Protein AF-A0A7S0Q5Z5-F1 (afdb_monomer_lite)

Secondary structure (DSSP, 8-state):
--HHHHHHHHHHHS---GGGGGTS-SSBSSSSSBPPHHHHHHHHHHHHHHHS-HHHHTT--HHHHHHHHHHHHHHTT--HHHHHHHHT-S-HHHHHHHHT--

Structure (mmCIF, N/CA/C/O backbone):
data_AF-A0A7S0Q5Z5-F1
#
_entry.id   AF-A0A7S0Q5Z5-F1
#
loop_
_atom_site.group_PDB
_atom_site.id
_atom_site.type_symbol
_atom_site.label_atom_id
_atom_site.label_alt_id
_atom_site.label_comp_id
_atom_site.label_asym_id
_atom_site.label_entity_id
_atom_site.label_seq_id
_atom_site.pdbx_PDB_ins_code
_atom_site.Cartn_x
_atom_site.Cartn_y
_atom_site.Cartn_z
_atom_site.occupancy
_atom_site.B_iso_or_equiv
_atom_site.auth_seq_id
_atom_site.auth_comp_id
_atom_site.auth_asym_id
_atom_site.auth_atom_id
_atom_site.pdbx_PDB_model_num
ATOM 1 N N . MET A 1 1 ? -13.711 -11.395 -9.728 1.00 59.72 1 MET A N 1
ATOM 2 C CA . MET A 1 1 ? -12.350 -11.482 -10.303 1.00 59.72 1 MET A CA 1
ATOM 3 C C . MET A 1 1 ? -11.377 -11.744 -9.158 1.00 59.72 1 MET A C 1
ATOM 5 O O . MET A 1 1 ? -11.499 -11.070 -8.143 1.00 59.72 1 MET A O 1
ATOM 9 N N . SER A 1 2 ? -10.501 -12.750 -9.250 1.00 81.50 2 SER A N 1
ATOM 10 C CA . SER A 1 2 ? -9.510 -13.045 -8.198 1.00 81.50 2 SER A CA 1
ATOM 11 C C . SER A 1 2 ? -8.260 -12.169 -8.356 1.00 81.50 2 SER A C 1
ATOM 13 O O . SER A 1 2 ? -7.970 -11.703 -9.457 1.00 81.50 2 SER A O 1
ATOM 15 N N . PHE A 1 3 ? -7.497 -11.970 -7.274 1.00 72.25 3 PHE A N 1
ATOM 16 C CA . PHE A 1 3 ? -6.229 -11.225 -7.324 1.00 72.25 3 PHE A CA 1
ATOM 17 C C . PHE A 1 3 ? -5.244 -11.831 -8.332 1.00 72.25 3 PHE A C 1
ATOM 19 O O . PHE A 1 3 ? -4.636 -11.103 -9.106 1.00 72.25 3 PHE A O 1
ATOM 26 N N . ALA A 1 4 ? -5.143 -13.164 -8.379 1.00 74.12 4 ALA A N 1
ATOM 27 C CA . ALA A 1 4 ? -4.274 -13.858 -9.325 1.00 74.12 4 ALA A CA 1
ATOM 28 C C . ALA A 1 4 ? -4.638 -13.545 -10.788 1.00 74.12 4 ALA A C 1
ATOM 30 O O . ALA A 1 4 ? -3.751 -13.271 -11.589 1.00 74.12 4 ALA A O 1
ATOM 31 N N . ALA A 1 5 ? -5.933 -13.514 -11.125 1.00 81.56 5 ALA A N 1
ATOM 32 C CA . ALA A 1 5 ? -6.380 -13.162 -12.472 1.00 81.56 5 ALA A CA 1
ATOM 33 C C . AL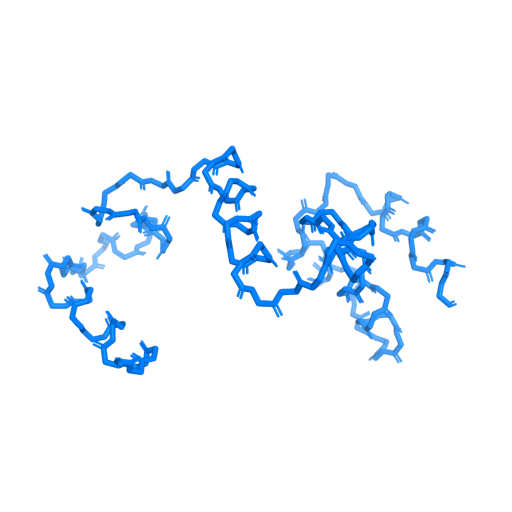A A 1 5 ? -6.054 -11.700 -12.824 1.00 81.56 5 ALA A C 1
ATOM 35 O O . ALA A 1 5 ? -5.577 -11.427 -13.922 1.00 81.56 5 ALA A O 1
ATOM 36 N N . ALA A 1 6 ? -6.253 -10.774 -11.880 1.00 77.69 6 ALA A N 1
ATOM 37 C CA . ALA A 1 6 ? -5.913 -9.364 -12.069 1.00 77.69 6 ALA A CA 1
ATOM 38 C C . ALA A 1 6 ? -4.397 -9.143 -12.223 1.00 77.69 6 ALA A C 1
ATOM 40 O O . ALA A 1 6 ? -3.970 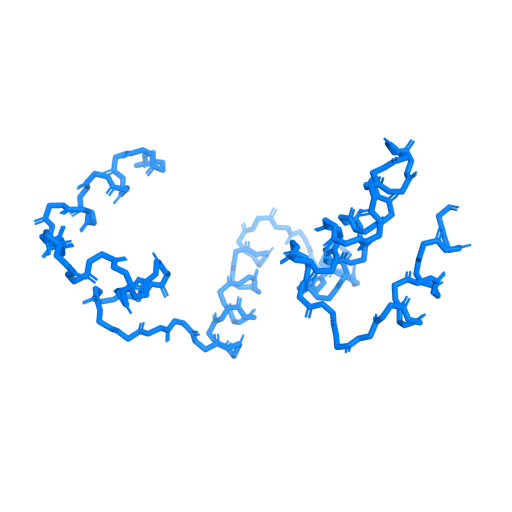-8.332 -13.040 1.00 77.69 6 ALA A O 1
ATOM 41 N N . LEU A 1 7 ? -3.579 -9.891 -11.474 1.00 78.12 7 LEU A N 1
ATOM 42 C CA . LEU A 1 7 ? -2.122 -9.831 -11.576 1.00 78.12 7 LEU A CA 1
ATOM 43 C C . LEU A 1 7 ? -1.631 -10.341 -12.935 1.00 78.12 7 LEU A C 1
ATOM 45 O O . LEU A 1 7 ? -0.765 -9.717 -13.539 1.00 78.12 7 LEU A O 1
ATOM 49 N N . VAL A 1 8 ? -2.191 -11.445 -13.436 1.00 84.62 8 VAL A N 1
ATOM 50 C CA . VAL A 1 8 ? -1.852 -11.960 -14.772 1.00 84.62 8 VAL A CA 1
ATOM 51 C C . VAL A 1 8 ? -2.229 -10.951 -15.858 1.00 84.62 8 VAL A C 1
ATOM 53 O O . VAL A 1 8 ? -1.392 -10.657 -16.707 1.00 84.62 8 VAL A O 1
ATOM 56 N N . ASP A 1 9 ? -3.433 -10.369 -15.808 1.00 87.38 9 ASP A N 1
AT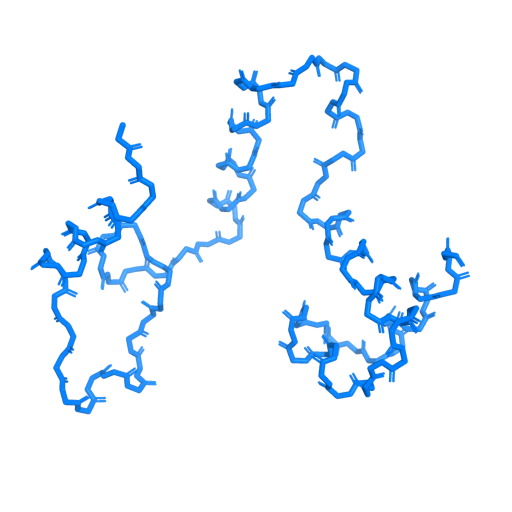OM 57 C CA . ASP A 1 9 ? -3.861 -9.339 -16.772 1.00 87.38 9 ASP A CA 1
ATOM 58 C C . ASP A 1 9 ? -2.918 -8.123 -16.755 1.00 87.38 9 ASP A C 1
ATOM 60 O O . ASP A 1 9 ? -2.484 -7.647 -17.803 1.00 87.38 9 ASP A 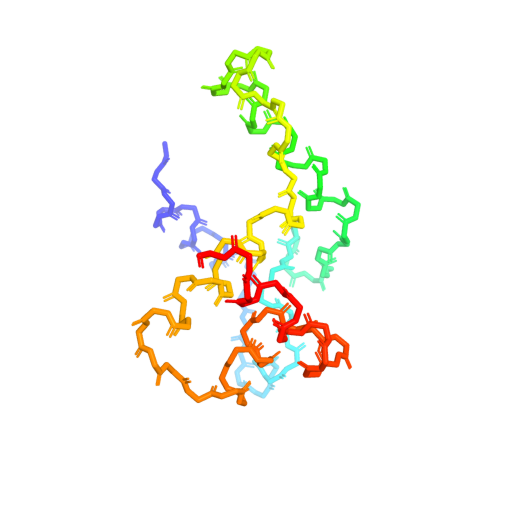O 1
ATOM 64 N N . TYR A 1 10 ? -2.508 -7.672 -15.566 1.00 81.19 10 TYR A N 1
ATOM 65 C CA . TYR A 1 10 ? -1.525 -6.598 -15.418 1.00 81.19 10 TYR A CA 1
ATOM 66 C C . TYR A 1 10 ? -0.170 -6.953 -16.052 1.00 81.19 10 TYR A C 1
ATOM 68 O O . TYR A 1 10 ? 0.373 -6.161 -16.821 1.00 81.19 10 TYR A O 1
ATOM 76 N N . LEU A 1 11 ? 0.370 -8.145 -15.776 1.00 83.19 11 LEU A N 1
ATOM 77 C CA . LEU A 1 11 ? 1.671 -8.572 -16.308 1.00 83.19 11 LEU A CA 1
ATOM 78 C C . LEU A 1 11 ? 1.667 -8.724 -17.836 1.00 83.19 11 LEU A C 1
ATOM 80 O O . LEU A 1 11 ? 2.693 -8.485 -18.470 1.00 83.19 11 LEU A O 1
ATOM 84 N N . VAL A 1 12 ? 0.528 -9.105 -18.423 1.00 87.94 12 VAL A N 1
ATOM 85 C CA . VAL A 1 12 ? 0.355 -9.191 -19.882 1.00 87.94 12 VAL A CA 1
ATOM 86 C C . VAL A 1 12 ? 0.264 -7.800 -20.513 1.00 87.94 12 VAL A C 1
ATOM 88 O O . VAL A 1 12 ? 0.858 -7.575 -21.565 1.00 87.94 12 VAL A O 1
ATOM 91 N N . ARG A 1 13 ? -0.451 -6.858 -19.885 1.00 86.12 13 ARG A N 1
ATOM 92 C CA . ARG A 1 13 ? -0.603 -5.482 -20.392 1.00 86.12 13 ARG A CA 1
ATOM 93 C C . ARG A 1 13 ? 0.667 -4.649 -20.265 1.00 86.12 13 ARG A C 1
ATOM 95 O O . ARG A 1 13 ? 0.908 -3.785 -21.103 1.00 86.12 13 ARG A O 1
ATOM 102 N N . PHE A 1 14 ? 1.468 -4.908 -19.234 1.00 83.44 14 PHE A N 1
ATOM 103 C CA . PHE A 1 14 ? 2.667 -4.136 -18.912 1.00 83.44 14 PHE A CA 1
ATOM 104 C C . PHE A 1 14 ? 3.889 -5.055 -18.785 1.00 83.44 14 PHE A C 1
ATOM 106 O O . PHE A 1 14 ? 4.429 -5.236 -17.687 1.00 83.44 14 PHE A O 1
ATOM 113 N N . PRO A 1 15 ? 4.332 -5.679 -19.891 1.00 85.94 15 PRO A N 1
ATOM 114 C CA . PRO A 1 15 ? 5.445 -6.608 -19.844 1.00 85.94 15 PRO A CA 1
ATOM 115 C C . PRO A 1 15 ? 6.760 -5.870 -19.557 1.00 85.94 15 PRO A C 1
ATOM 117 O O . PRO A 1 15 ? 7.108 -4.890 -20.214 1.00 85.94 15 PRO A O 1
ATOM 120 N N . VAL A 1 16 ? 7.530 -6.376 -18.588 1.00 85.81 16 VAL A N 1
ATOM 121 C CA . VAL A 1 16 ? 8.860 -5.848 -18.244 1.00 85.81 16 VAL A CA 1
ATOM 122 C C . VAL A 1 16 ? 9.935 -6.877 -18.603 1.00 85.81 16 VAL A C 1
ATOM 124 O O . VAL A 1 16 ? 9.997 -7.981 -18.042 1.00 85.81 16 VAL A O 1
ATOM 127 N N . HIS A 1 17 ? 10.812 -6.521 -19.542 1.00 86.44 17 HIS A N 1
ATOM 128 C CA . HIS A 1 17 ? 11.829 -7.417 -20.100 1.00 86.44 17 HIS A CA 1
ATOM 129 C C . HIS A 1 17 ? 13.247 -7.083 -19.629 1.00 86.44 17 HIS A C 1
ATOM 131 O O . HIS A 1 17 ? 13.597 -5.919 -19.444 1.00 86.44 17 HIS A O 1
ATOM 137 N N . GLY A 1 18 ? 14.077 -8.124 -19.494 1.00 87.31 18 GLY A N 1
ATOM 138 C CA . GLY A 1 18 ? 15.522 -8.007 -19.290 1.00 87.31 18 GLY A CA 1
ATOM 139 C C . GLY A 1 18 ? 15.914 -7.016 -18.193 1.00 87.31 18 GLY A C 1
ATOM 140 O O . GLY A 1 18 ? 15.355 -7.029 -17.096 1.00 87.31 18 GLY A O 1
ATOM 141 N N . ALA A 1 19 ? 16.858 -6.134 -18.521 1.00 89.62 19 ALA A N 1
ATOM 142 C CA . ALA A 1 19 ? 17.413 -5.158 -17.589 1.00 89.62 19 ALA A CA 1
ATOM 143 C C . ALA A 1 19 ? 16.382 -4.145 -17.049 1.00 89.62 19 ALA A C 1
ATOM 145 O O . ALA A 1 19 ? 16.578 -3.613 -15.957 1.00 89.62 19 ALA A O 1
ATOM 146 N N . ALA A 1 20 ? 15.257 -3.914 -17.742 1.00 83.69 20 ALA A N 1
ATOM 147 C CA . ALA A 1 20 ? 14.222 -2.983 -17.279 1.00 83.69 20 ALA A CA 1
ATOM 148 C C . ALA A 1 20 ? 13.564 -3.433 -15.960 1.00 83.69 20 ALA A C 1
ATOM 150 O O . ALA A 1 20 ? 13.016 -2.613 -15.230 1.00 83.69 20 ALA A O 1
ATOM 151 N N . ARG A 1 21 ? 13.669 -4.722 -15.598 1.00 83.94 21 ARG A N 1
ATOM 152 C CA . ARG A 1 21 ? 13.156 -5.258 -14.324 1.00 83.94 21 ARG A CA 1
ATOM 153 C C . ARG A 1 21 ? 13.808 -4.637 -13.095 1.00 83.94 21 ARG A C 1
ATOM 155 O O . ARG A 1 21 ? 13.179 -4.604 -12.045 1.00 83.94 21 ARG A O 1
ATOM 162 N N . HIS A 1 22 ? 15.042 -4.155 -13.215 1.00 82.75 22 HIS A N 1
ATOM 163 C CA . HIS A 1 22 ? 15.773 -3.585 -12.083 1.00 82.75 22 HIS A CA 1
ATOM 164 C C . HIS A 1 22 ? 15.276 -2.194 -11.688 1.00 82.75 22 HIS A C 1
ATOM 166 O O . HIS A 1 22 ? 15.504 -1.763 -10.561 1.00 82.75 22 HIS A O 1
ATOM 172 N N . THR A 1 23 ? 14.607 -1.493 -12.603 1.00 83.38 23 THR A N 1
ATOM 173 C CA . THR A 1 23 ? 14.148 -0.115 -12.397 1.00 83.38 23 THR A CA 1
ATOM 174 C C . THR A 1 23 ? 12.638 0.041 -12.534 1.00 83.38 23 THR A C 1
ATOM 176 O O . THR A 1 23 ? 12.103 1.069 -12.120 1.00 83.38 23 THR A O 1
ATOM 179 N N . ALA A 1 24 ? 11.940 -0.963 -13.074 1.00 82.38 24 ALA A N 1
ATOM 180 C CA . ALA A 1 24 ? 10.495 -0.929 -13.220 1.00 82.38 24 ALA A CA 1
ATOM 181 C C . ALA A 1 24 ? 9.798 -0.879 -11.846 1.00 82.38 24 ALA A C 1
ATOM 183 O O . ALA A 1 24 ? 10.010 -1.760 -11.006 1.00 82.38 24 ALA A O 1
ATOM 184 N N . PRO A 1 25 ? 8.940 0.124 -11.598 1.00 78.50 25 PRO A N 1
ATOM 185 C CA . PRO A 1 25 ? 8.156 0.180 -10.376 1.00 78.50 25 PRO A CA 1
ATOM 186 C C . PRO A 1 25 ? 7.175 -1.000 -10.308 1.00 78.50 25 PRO A C 1
ATOM 188 O O . PRO A 1 25 ? 6.387 -1.230 -11.219 1.00 78.50 25 PRO A O 1
ATOM 191 N N . LEU A 1 26 ? 7.207 -1.742 -9.198 1.00 72.56 26 LEU A N 1
ATOM 192 C CA . LEU A 1 26 ? 6.356 -2.925 -8.990 1.00 72.56 26 LEU A CA 1
ATOM 193 C C . LEU A 1 26 ? 4.871 -2.580 -8.806 1.00 72.56 26 LEU A C 1
ATOM 195 O O . LEU A 1 26 ? 4.006 -3.354 -9.203 1.00 72.56 26 LEU A O 1
ATOM 199 N N . PHE A 1 27 ? 4.576 -1.426 -8.206 1.00 76.56 27 PHE A N 1
ATOM 200 C CA . PHE A 1 27 ? 3.214 -0.976 -7.927 1.00 76.56 27 PHE A CA 1
ATOM 201 C C . PHE A 1 27 ? 2.920 0.289 -8.726 1.00 76.56 27 PHE A C 1
ATOM 203 O O . PHE A 1 27 ? 3.318 1.393 -8.341 1.00 76.56 27 PHE A O 1
ATOM 210 N N . THR A 1 28 ? 2.212 0.122 -9.839 1.00 80.00 28 THR A N 1
ATOM 211 C CA . THR A 1 28 ? 1.755 1.212 -10.709 1.00 80.00 28 THR A CA 1
ATOM 212 C C . THR A 1 28 ? 0.262 1.073 -10.980 1.00 80.00 28 THR A C 1
ATOM 214 O O . THR A 1 28 ? -0.325 0.013 -10.751 1.00 80.00 28 THR A O 1
ATOM 217 N N . THR A 1 29 ? -0.384 2.148 -11.417 1.00 75.44 29 THR A N 1
ATOM 218 C CA . THR A 1 29 ? -1.774 2.089 -11.901 1.00 75.44 29 THR A CA 1
ATOM 219 C C . THR A 1 29 ? -1.865 1.766 -13.393 1.00 75.44 29 THR A C 1
ATOM 221 O O . THR A 1 29 ? -2.926 1.379 -13.868 1.00 75.44 29 THR A O 1
ATOM 224 N N . ASP A 1 30 ? -0.769 1.948 -14.126 1.00 78.19 30 ASP A N 1
ATOM 225 C CA . ASP A 1 30 ? -0.712 2.060 -15.589 1.00 78.19 30 ASP A CA 1
ATOM 226 C C . ASP A 1 30 ? 0.542 1.399 -16.201 1.00 78.19 30 ASP A C 1
ATOM 228 O O . ASP A 1 30 ? 0.889 1.667 -17.347 1.00 78.19 30 ASP A O 1
ATOM 232 N N . GLY A 1 31 ? 1.271 0.596 -15.426 1.00 75.44 31 GLY A N 1
ATOM 233 C CA . GLY A 1 31 ? 2.536 -0.028 -15.819 1.00 75.44 31 GLY A CA 1
ATOM 234 C C . GLY A 1 31 ? 3.768 0.876 -15.753 1.00 75.44 31 GLY A C 1
ATOM 235 O O . GLY A 1 31 ? 4.878 0.374 -15.917 1.00 75.44 31 GLY A O 1
ATOM 236 N N . LEU A 1 32 ? 3.609 2.183 -15.521 1.00 77.06 32 LEU A N 1
ATOM 237 C CA . LEU A 1 32 ? 4.679 3.171 -15.705 1.00 77.06 32 LEU A CA 1
ATOM 238 C C . LEU A 1 32 ? 4.873 4.056 -14.472 1.00 77.06 32 LEU A C 1
ATOM 240 O O . LEU A 1 32 ? 5.993 4.262 -14.001 1.00 77.06 32 LEU A O 1
ATOM 244 N N . THR A 1 33 ? 3.777 4.566 -13.926 1.00 83.06 33 THR A N 1
ATOM 245 C CA . THR A 1 33 ? 3.768 5.568 -12.870 1.00 83.06 33 THR A CA 1
ATOM 246 C C . THR A 1 33 ? 3.609 4.895 -11.518 1.00 83.06 33 THR A C 1
ATOM 248 O O . THR A 1 33 ? 2.591 4.264 -11.224 1.00 83.06 33 THR A O 1
ATOM 251 N N . ARG A 1 34 ? 4.617 5.051 -10.652 1.00 85.44 34 ARG A N 1
ATOM 252 C CA . ARG A 1 34 ? 4.545 4.558 -9.272 1.00 85.44 34 ARG A CA 1
ATOM 253 C C . ARG A 1 34 ? 3.341 5.154 -8.542 1.00 85.44 34 ARG A C 1
ATOM 255 O O . ARG A 1 34 ? 3.056 6.345 -8.677 1.00 85.44 34 ARG A O 1
ATOM 262 N N . TRP A 1 35 ? 2.701 4.352 -7.699 1.00 85.56 35 TRP A N 1
ATOM 263 C CA . TRP A 1 35 ? 1.702 4.877 -6.773 1.00 85.56 35 TRP A CA 1
ATOM 264 C C . TRP A 1 35 ? 2.303 5.956 -5.870 1.00 85.56 35 TRP A C 1
ATOM 266 O O . TRP A 1 35 ? 3.398 5.805 -5.325 1.00 85.56 35 TRP A O 1
ATOM 276 N N . THR A 1 36 ? 1.551 7.033 -5.681 1.00 86.31 36 THR A N 1
ATOM 277 C CA . THR A 1 36 ? 1.831 8.033 -4.649 1.00 86.31 36 THR A CA 1
ATOM 278 C C . THR A 1 36 ? 1.222 7.613 -3.312 1.00 86.31 36 THR A C 1
ATOM 280 O O . THR A 1 36 ? 0.260 6.841 -3.258 1.00 86.31 36 THR A O 1
ATOM 283 N N . ASP A 1 37 ? 1.739 8.162 -2.212 1.00 82.38 37 ASP A N 1
ATOM 284 C CA . ASP A 1 37 ? 1.167 7.920 -0.883 1.00 82.38 37 ASP A CA 1
ATOM 285 C C . ASP A 1 37 ? -0.304 8.349 -0.799 1.00 82.38 37 ASP A C 1
ATOM 287 O O . ASP A 1 37 ? -1.127 7.604 -0.270 1.00 82.38 37 ASP A O 1
ATOM 291 N N . ALA A 1 38 ? -0.660 9.481 -1.413 1.00 85.75 38 ALA A N 1
ATOM 292 C CA . ALA A 1 38 ? -2.036 9.970 -1.448 1.00 85.75 38 ALA A CA 1
ATOM 293 C C . ALA A 1 38 ? -2.990 9.002 -2.173 1.00 85.75 38 ALA A C 1
ATOM 295 O O . ALA A 1 38 ? -4.121 8.798 -1.728 1.00 85.75 38 ALA A O 1
ATOM 296 N N . GLN A 1 39 ? -2.541 8.376 -3.267 1.00 87.75 39 GLN A N 1
ATOM 297 C CA . GLN A 1 39 ? -3.326 7.359 -3.975 1.00 87.75 39 GLN A CA 1
ATOM 298 C C . GLN A 1 39 ? -3.498 6.090 -3.135 1.00 87.75 39 GLN A C 1
ATOM 300 O O . GLN A 1 39 ? -4.591 5.520 -3.100 1.00 87.75 39 GLN A O 1
ATOM 305 N N . LEU A 1 40 ? -2.447 5.658 -2.427 1.00 85.44 40 LEU A N 1
ATOM 306 C CA . LEU A 1 40 ? -2.516 4.495 -1.537 1.00 85.44 40 LEU A CA 1
ATOM 307 C C . LEU A 1 40 ? -3.511 4.735 -0.397 1.00 85.44 40 LEU A C 1
ATOM 309 O O . LEU A 1 40 ? -4.342 3.871 -0.114 1.00 85.44 40 LEU A O 1
ATOM 313 N N . ASP A 1 41 ? -3.463 5.912 0.223 1.00 87.00 41 ASP A N 1
ATOM 314 C CA . ASP A 1 41 ? -4.354 6.267 1.325 1.00 87.00 41 ASP A CA 1
ATOM 315 C C . ASP A 1 41 ? -5.811 6.401 0.867 1.00 87.00 41 ASP A C 1
ATOM 317 O O . ASP A 1 41 ? -6.715 5.883 1.532 1.00 87.00 41 ASP A O 1
ATOM 321 N N . SER A 1 42 ? -6.057 7.03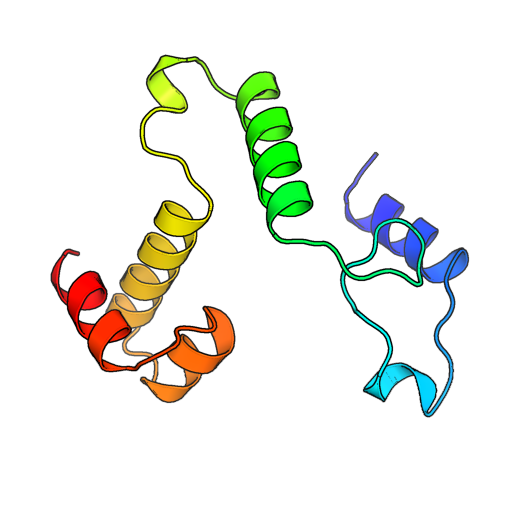0 -0.286 1.00 89.06 42 SER A N 1
ATOM 322 C CA . SER A 1 42 ? -7.410 7.162 -0.836 1.00 89.06 42 SER A CA 1
ATOM 323 C C . SER A 1 42 ? -8.005 5.806 -1.220 1.00 89.06 42 SER A C 1
ATOM 325 O O . SER A 1 42 ? -9.169 5.535 -0.915 1.00 89.06 42 SER A O 1
ATOM 327 N N . THR A 1 43 ? -7.197 4.916 -1.796 1.00 89.56 43 THR A N 1
ATOM 328 C CA . THR A 1 43 ? -7.618 3.556 -2.153 1.00 89.56 43 THR A CA 1
ATOM 329 C C . THR A 1 43 ? -7.897 2.719 -0.915 1.00 89.56 43 THR A C 1
ATOM 331 O O . THR A 1 43 ? -8.943 2.075 -0.834 1.00 89.56 43 THR A O 1
ATOM 334 N N . LEU A 1 44 ? -7.020 2.763 0.094 1.00 88.38 44 LEU A N 1
ATOM 335 C CA . LEU A 1 44 ? -7.258 2.080 1.364 1.00 88.38 44 LEU A CA 1
ATOM 336 C C . LEU A 1 44 ? -8.554 2.578 2.015 1.00 88.38 44 LEU A C 1
ATOM 338 O O . LEU A 1 44 ? -9.351 1.774 2.498 1.00 88.38 44 LEU A O 1
ATOM 342 N N . LEU A 1 45 ? -8.801 3.890 2.000 1.00 89.25 45 LEU A N 1
ATOM 343 C CA . LEU A 1 45 ? -10.042 4.469 2.504 1.00 89.25 45 LEU A CA 1
ATOM 344 C C . LEU A 1 45 ? -11.267 3.984 1.720 1.00 89.25 45 LEU A C 1
ATOM 346 O O . LEU A 1 45 ? -12.286 3.676 2.341 1.00 89.25 45 LEU A O 1
ATOM 350 N N . ALA A 1 46 ? -11.183 3.906 0.392 1.00 91.31 46 ALA A N 1
ATOM 351 C CA . ALA A 1 46 ? -12.265 3.411 -0.455 1.00 91.31 46 ALA A CA 1
ATOM 352 C C . ALA A 1 46 ? -12.596 1.943 -0.150 1.00 91.31 46 ALA A C 1
ATOM 354 O O . ALA A 1 46 ? -13.759 1.620 0.089 1.00 91.31 46 ALA A O 1
ATOM 355 N N . VAL A 1 47 ? -11.578 1.081 -0.049 1.00 90.50 47 VAL A N 1
ATOM 356 C CA . VAL A 1 47 ? -11.750 -0.328 0.337 1.00 90.50 47 VAL A CA 1
ATOM 357 C C . VAL A 1 47 ? -12.393 -0.427 1.717 1.00 90.50 47 VAL A C 1
ATOM 359 O O . VAL A 1 47 ? -13.412 -1.089 1.876 1.00 90.50 47 VAL A O 1
ATOM 362 N N . MET A 1 48 ? -11.870 0.300 2.709 1.00 92.44 48 MET A N 1
ATOM 363 C CA . MET A 1 48 ? -12.433 0.290 4.059 1.00 92.44 48 MET A CA 1
ATOM 364 C C . MET A 1 48 ? -13.884 0.776 4.094 1.00 92.44 48 MET A C 1
ATOM 366 O O . MET A 1 48 ? -14.676 0.231 4.853 1.00 92.44 48 MET A O 1
ATOM 370 N N . LYS A 1 49 ? -14.253 1.791 3.303 1.00 93.31 49 LYS A N 1
ATOM 371 C CA . LYS A 1 49 ? -15.645 2.258 3.191 1.00 93.31 49 LYS A CA 1
ATOM 372 C C . LYS A 1 49 ? -16.565 1.186 2.608 1.00 93.31 49 LYS A C 1
ATOM 374 O O . LYS A 1 49 ? -17.711 1.106 3.032 1.00 93.31 49 LYS A O 1
ATOM 379 N N . ALA A 1 50 ? -16.071 0.394 1.660 1.00 94.94 50 ALA A N 1
ATOM 380 C CA . ALA A 1 50 ? -16.838 -0.674 1.032 1.00 94.94 50 ALA A CA 1
ATOM 381 C C . ALA A 1 50 ? -16.999 -1.908 1.936 1.00 94.94 50 ALA A C 1
ATOM 383 O O . ALA A 1 50 ? -17.991 -2.618 1.815 1.00 94.94 50 ALA A O 1
ATOM 384 N N . THR A 1 51 ? -16.042 -2.172 2.834 1.00 94.88 51 THR A N 1
ATOM 385 C CA . THR A 1 51 ? -15.997 -3.433 3.596 1.00 94.88 51 THR A CA 1
ATOM 386 C C . THR A 1 51 ? -16.251 -3.295 5.095 1.00 94.88 51 THR A C 1
ATOM 388 O O . THR A 1 51 ? -16.476 -4.307 5.750 1.00 94.88 51 THR A O 1
ATOM 391 N N . LEU A 1 52 ? -16.156 -2.093 5.673 1.00 93.19 52 LEU A N 1
ATOM 392 C CA . LEU A 1 52 ? -16.210 -1.874 7.123 1.00 93.19 52 LEU A CA 1
ATOM 393 C C . LEU A 1 52 ? -17.256 -0.825 7.511 1.00 93.19 52 LEU A C 1
ATOM 395 O O . LEU A 1 52 ? -17.421 0.208 6.853 1.00 93.19 52 LEU A O 1
ATOM 399 N N . THR A 1 53 ? -17.886 -1.024 8.669 1.00 94.38 53 THR A N 1
ATOM 400 C CA . THR A 1 53 ? -18.760 -0.011 9.274 1.00 94.38 53 THR A CA 1
ATOM 401 C C . THR A 1 53 ? -17.958 1.230 9.695 1.00 94.38 53 THR A C 1
ATOM 403 O O . THR A 1 53 ? -16.735 1.164 9.859 1.00 94.38 53 THR A O 1
ATOM 406 N N . PRO A 1 54 ? -18.598 2.399 9.8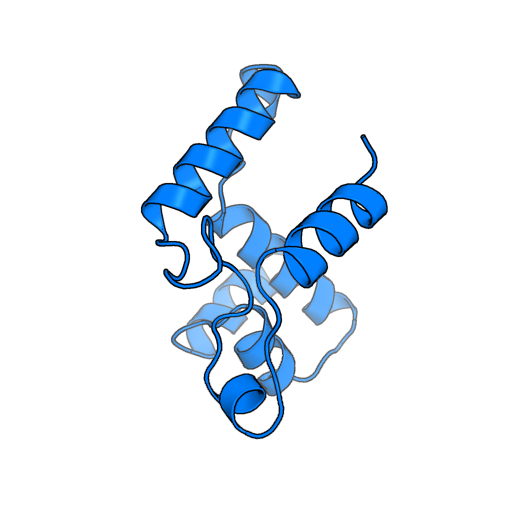92 1.00 92.19 54 PRO A N 1
ATOM 407 C CA . PRO A 1 54 ? -17.912 3.590 10.395 1.00 92.19 54 PRO A CA 1
ATOM 408 C C . PRO A 1 54 ? -17.115 3.344 11.684 1.00 92.19 54 PRO A C 1
ATOM 410 O O . PRO A 1 54 ? -15.965 3.767 11.759 1.00 92.19 54 PRO A O 1
ATOM 413 N N . GLN A 1 55 ? -17.670 2.604 12.653 1.00 92.50 55 GLN A N 1
ATOM 414 C CA . GLN A 1 55 ? -16.964 2.291 13.902 1.00 92.50 55 GLN A CA 1
ATOM 415 C C . GLN A 1 55 ? -15.730 1.413 13.666 1.00 92.50 55 GLN A C 1
ATOM 417 O O . GLN A 1 55 ? -14.669 1.685 14.218 1.00 92.50 55 GLN A O 1
ATOM 422 N N . GLN A 1 56 ? -15.819 0.409 12.788 1.00 89.75 56 GLN A N 1
ATOM 423 C CA . GLN A 1 56 ? -14.685 -0.464 12.462 1.00 89.75 56 GLN A CA 1
ATOM 424 C C . GLN A 1 56 ? -13.534 0.265 11.752 1.00 89.75 56 GLN A C 1
ATOM 426 O O . GLN A 1 56 ? -12.407 -0.228 11.748 1.00 89.75 56 GLN A O 1
ATOM 431 N N . ARG A 1 57 ? -13.798 1.416 11.125 1.00 89.31 57 ARG A N 1
ATOM 432 C CA . ARG A 1 57 ? -12.783 2.223 10.428 1.00 89.31 57 ARG A CA 1
ATOM 433 C C . ARG A 1 57 ? -11.967 3.113 11.360 1.00 89.31 57 ARG A C 1
ATOM 435 O O . ARG A 1 57 ? -10.894 3.566 10.960 1.00 89.31 57 ARG A O 1
ATOM 442 N N . VAL A 1 58 ? -12.448 3.369 12.574 1.00 87.12 58 VAL A N 1
ATOM 443 C CA . VAL A 1 58 ? -11.758 4.235 13.536 1.00 87.12 58 VAL A CA 1
ATOM 444 C C . VAL A 1 58 ? -10.356 3.681 13.808 1.00 87.12 58 VAL A C 1
ATOM 446 O O . VAL A 1 58 ? -10.171 2.488 14.034 1.00 87.12 58 VAL A O 1
ATOM 449 N N . GLY A 1 59 ? -9.342 4.542 13.695 1.00 81.75 59 GLY A N 1
ATOM 450 C CA . GLY A 1 59 ? -7.936 4.183 13.914 1.00 81.75 59 GLY A CA 1
ATOM 451 C C . GLY A 1 59 ? -7.281 3.348 12.805 1.00 81.75 59 GLY A C 1
ATOM 452 O O . GLY A 1 59 ? -6.066 3.161 12.824 1.00 81.75 59 GLY A O 1
ATOM 453 N N . LYS A 1 60 ? -8.025 2.880 11.793 1.00 83.81 60 LYS A N 1
ATOM 454 C CA . LYS A 1 60 ? -7.478 2.072 10.697 1.00 83.81 60 LYS A CA 1
ATOM 455 C C . LYS A 1 60 ? -6.867 2.966 9.608 1.00 83.81 60 LYS A C 1
ATOM 457 O O . LYS A 1 60 ? -7.477 3.219 8.583 1.00 83.81 60 LYS A O 1
ATOM 462 N N . THR A 1 61 ? -5.588 3.298 9.739 1.00 84.81 61 THR A N 1
ATOM 463 C CA . THR A 1 61 ? -4.789 4.043 8.734 1.00 84.81 61 THR A CA 1
ATOM 464 C C . THR A 1 61 ? -3.655 3.198 8.148 1.00 84.81 61 THR A C 1
ATOM 466 O O . THR A 1 61 ? -3.300 2.182 8.743 1.00 84.81 61 THR A O 1
ATOM 469 N N . LYS A 1 62 ? -3.041 3.591 7.021 1.00 79.69 62 LYS A N 1
ATOM 470 C CA . LYS A 1 62 ? -1.807 2.950 6.512 1.00 79.69 62 LYS A CA 1
ATOM 471 C C . LYS A 1 62 ? -0.724 2.894 7.598 1.00 79.69 62 LYS A C 1
ATOM 473 O O . LYS A 1 62 ? -0.098 1.855 7.798 1.00 79.69 62 LYS A O 1
ATOM 478 N N . HIS A 1 63 ? -0.591 3.976 8.368 1.00 81.81 63 HIS A N 1
ATOM 479 C CA . HIS A 1 63 ? 0.314 4.056 9.517 1.00 81.81 63 HIS A CA 1
ATOM 480 C C . HIS A 1 63 ? 0.024 2.984 10.574 1.00 81.81 63 HIS A C 1
ATOM 482 O O . HIS A 1 63 ? 0.920 2.223 10.923 1.00 81.81 63 HIS A O 1
ATOM 488 N N . SER A 1 64 ? -1.234 2.827 11.001 1.00 81.25 64 SER A N 1
ATOM 489 C CA . SER A 1 64 ? -1.609 1.795 11.986 1.00 81.25 64 SER A CA 1
ATOM 490 C C . SER A 1 64 ? -1.273 0.366 11.530 1.00 81.25 64 SER A C 1
ATOM 492 O O . SER A 1 64 ? -0.945 -0.481 12.356 1.00 81.25 64 SER A O 1
ATOM 494 N N . LYS A 1 65 ? -1.289 0.089 10.215 1.00 80.94 65 LYS A N 1
ATOM 495 C CA . LYS A 1 65 ? -0.899 -1.228 9.680 1.00 80.94 65 LYS A CA 1
ATOM 496 C C . LYS A 1 65 ? 0.612 -1.409 9.715 1.00 80.94 65 LYS A C 1
ATOM 498 O O . LYS A 1 65 ? 1.065 -2.478 10.100 1.00 80.94 65 LYS A O 1
ATOM 503 N N . ARG A 1 66 ? 1.390 -0.371 9.377 1.00 80.38 66 ARG A N 1
ATOM 504 C CA . ARG A 1 66 ? 2.860 -0.404 9.518 1.00 80.38 66 ARG A CA 1
ATOM 505 C C . ARG A 1 66 ? 3.263 -0.685 10.965 1.00 80.38 66 ARG A C 1
ATOM 507 O O . ARG A 1 66 ? 4.141 -1.505 11.190 1.00 80.38 66 ARG A O 1
ATOM 514 N N . VAL A 1 67 ? 2.579 -0.060 11.925 1.00 82.25 67 VAL A N 1
ATOM 515 C CA . VAL A 1 67 ? 2.771 -0.327 13.359 1.00 82.25 67 VAL A CA 1
ATOM 516 C C . VAL A 1 67 ? 2.458 -1.786 13.693 1.00 82.25 67 VAL A C 1
ATOM 518 O O . VAL A 1 67 ? 3.304 -2.463 14.259 1.00 82.25 67 VAL A O 1
ATOM 521 N N . SER A 1 68 ? 1.301 -2.305 13.270 1.00 81.38 68 SER A N 1
ATOM 522 C CA . SER A 1 68 ? 0.921 -3.702 13.522 1.00 81.38 68 SER A CA 1
ATOM 523 C C . SER A 1 68 ? 1.911 -4.717 12.935 1.00 81.38 68 SER A C 1
ATOM 525 O O . SER A 1 68 ? 2.210 -5.709 13.596 1.00 81.38 68 SER A O 1
ATOM 527 N N . ILE A 1 69 ? 2.446 -4.469 11.734 1.00 80.88 69 ILE A N 1
ATOM 528 C CA . ILE A 1 69 ? 3.487 -5.311 11.121 1.00 80.88 69 ILE A CA 1
ATOM 529 C C . ILE A 1 69 ? 4.774 -5.254 11.949 1.00 80.88 69 ILE A C 1
ATOM 531 O O . ILE A 1 69 ? 5.354 -6.296 12.237 1.00 80.88 69 ILE A O 1
ATOM 535 N N . ALA A 1 70 ? 5.203 -4.058 12.366 1.00 78.44 70 ALA A N 1
ATOM 536 C CA . ALA A 1 70 ? 6.401 -3.896 13.185 1.00 78.44 70 ALA A CA 1
ATOM 537 C C . ALA A 1 70 ? 6.274 -4.618 14.537 1.00 78.44 70 ALA A C 1
ATOM 539 O O . ALA A 1 70 ? 7.194 -5.321 14.943 1.00 78.44 70 ALA A O 1
ATOM 540 N N . THR A 1 71 ? 5.124 -4.510 15.205 1.00 80.75 71 THR A N 1
ATOM 541 C CA . THR A 1 71 ? 4.854 -5.242 16.448 1.00 80.75 71 THR A CA 1
ATOM 542 C C . THR A 1 71 ? 4.853 -6.756 16.220 1.00 80.75 71 THR A C 1
ATOM 544 O O . THR A 1 71 ? 5.494 -7.484 16.971 1.00 80.75 71 THR A O 1
ATOM 547 N N . GLY A 1 72 ? 4.202 -7.245 15.159 1.00 81.56 72 GLY A N 1
ATOM 548 C CA . GLY A 1 72 ? 4.155 -8.677 14.843 1.00 81.56 72 GLY A CA 1
ATOM 549 C C . GLY A 1 72 ? 5.533 -9.277 14.548 1.00 81.56 72 GLY A C 1
ATOM 550 O O . GLY A 1 72 ? 5.880 -10.319 15.091 1.00 81.56 72 GLY A O 1
ATOM 551 N N . LEU A 1 73 ? 6.359 -8.591 13.758 1.00 80.12 73 LEU A N 1
ATOM 552 C CA . LEU A 1 73 ? 7.735 -9.023 13.493 1.00 80.12 73 LEU A CA 1
ATOM 553 C C . LEU A 1 73 ? 8.603 -9.030 14.760 1.00 80.12 73 LEU A C 1
ATOM 555 O O . LEU A 1 73 ? 9.522 -9.836 14.874 1.00 80.12 73 LEU A O 1
ATOM 559 N N . ARG A 1 74 ? 8.302 -8.168 15.744 1.00 78.06 74 ARG A N 1
ATOM 560 C CA . ARG A 1 74 ? 9.046 -8.123 17.009 1.00 78.06 74 ARG A CA 1
ATOM 561 C C . ARG A 1 74 ? 8.735 -9.339 17.861 1.00 78.06 74 ARG A C 1
ATOM 563 O O . ARG A 1 74 ? 9.649 -9.909 18.443 1.00 78.06 74 ARG A O 1
ATOM 570 N N . VAL A 1 75 ? 7.467 -9.740 17.896 1.00 83.25 75 VAL A N 1
ATOM 571 C CA . VAL A 1 75 ? 7.022 -10.981 18.546 1.00 83.25 75 VAL A CA 1
ATOM 572 C C . VAL A 1 75 ? 7.710 -12.204 17.930 1.00 83.25 75 VAL A C 1
ATOM 574 O O . VAL A 1 75 ? 7.993 -13.163 18.638 1.00 83.25 75 VAL A O 1
ATOM 577 N N . LEU A 1 76 ? 8.025 -12.155 16.633 1.00 85.12 76 LEU A N 1
ATOM 578 C CA . LEU A 1 76 ? 8.750 -13.207 15.914 1.00 85.12 76 LEU A CA 1
ATOM 579 C C . LEU A 1 76 ? 10.283 -13.111 16.036 1.00 85.12 76 LEU A C 1
ATOM 581 O O . LEU A 1 76 ? 10.981 -13.855 15.355 1.00 85.12 76 LEU A O 1
ATOM 585 N N . ASP A 1 77 ? 10.796 -12.192 16.860 1.00 84.44 77 ASP A N 1
ATOM 586 C CA . ASP A 1 77 ? 12.227 -11.913 17.052 1.00 84.44 77 ASP A CA 1
ATOM 587 C C . ASP A 1 77 ? 13.008 -11.743 15.737 1.00 84.44 77 ASP A C 1
ATOM 589 O O . ASP A 1 77 ? 14.159 -12.157 15.600 1.00 84.44 77 ASP A O 1
ATOM 593 N N . SER A 1 78 ? 12.371 -11.125 14.735 1.00 83.06 78 SER A N 1
ATOM 594 C CA . SER A 1 78 ? 13.053 -10.799 13.484 1.00 83.06 78 SER A CA 1
ATOM 595 C C . SER A 1 78 ? 14.213 -9.814 13.738 1.00 83.06 78 SER A C 1
ATOM 597 O O . SER A 1 78 ? 14.208 -9.110 14.749 1.00 83.06 78 SER A O 1
ATOM 599 N N . PRO A 1 79 ? 15.218 -9.720 12.850 1.00 82.56 79 PRO A N 1
ATOM 600 C CA . PRO A 1 79 ? 16.302 -8.741 12.971 1.00 82.56 79 PRO A CA 1
ATOM 601 C C . PRO A 1 79 ? 15.859 -7.313 12.621 1.00 82.56 79 PRO A C 1
ATOM 603 O O . PRO A 1 79 ? 15.234 -7.108 11.582 1.00 82.56 79 PRO A O 1
ATOM 606 N N . ASP A 1 80 ? 16.279 -6.305 13.402 1.00 75.88 80 ASP A N 1
ATOM 607 C CA . ASP A 1 80 ? 15.987 -4.860 13.216 1.00 75.88 80 ASP A CA 1
ATOM 608 C C . ASP A 1 80 ? 16.146 -4.365 11.755 1.00 75.88 80 ASP A C 1
ATOM 610 O O . ASP A 1 80 ? 15.369 -3.533 11.268 1.00 75.88 80 ASP A O 1
ATOM 614 N N . GLY A 1 81 ? 17.140 -4.895 11.033 1.00 74.12 81 GLY A N 1
ATOM 615 C CA . GLY A 1 81 ? 17.391 -4.579 9.623 1.00 74.12 81 GLY A CA 1
ATOM 616 C C . GLY A 1 81 ? 16.262 -5.010 8.680 1.00 74.12 81 GLY A C 1
ATOM 617 O O . GLY A 1 81 ? 15.922 -4.268 7.756 1.00 74.12 81 GLY A O 1
ATOM 618 N N . GLU A 1 82 ? 15.631 -6.154 8.943 1.00 72.38 82 GLU A N 1
ATOM 619 C CA . GLU A 1 82 ? 14.513 -6.672 8.150 1.00 72.38 82 GLU A CA 1
ATOM 620 C C . GLU A 1 82 ? 13.244 -5.848 8.371 1.00 72.38 82 GLU A C 1
ATOM 622 O O . GLU A 1 82 ? 12.562 -5.503 7.403 1.00 72.38 82 GLU A O 1
ATOM 627 N N . PHE A 1 83 ? 12.969 -5.413 9.608 1.00 69.00 83 PHE A N 1
ATOM 628 C CA . PHE A 1 83 ? 11.852 -4.498 9.863 1.00 69.00 83 PHE A CA 1
ATOM 629 C C . PHE A 1 83 ? 12.023 -3.204 9.088 1.00 69.00 83 PHE A C 1
ATOM 631 O O . PHE A 1 83 ? 11.099 -2.741 8.423 1.00 69.00 83 PHE A O 1
ATOM 638 N N . ARG A 1 84 ? 13.213 -2.599 9.167 1.00 71.94 84 ARG A N 1
ATOM 639 C CA . ARG A 1 84 ? 13.473 -1.323 8.505 1.00 71.94 84 ARG A CA 1
ATOM 640 C C . ARG A 1 84 ? 13.317 -1.448 6.993 1.00 71.94 84 ARG A C 1
ATOM 642 O O . ARG A 1 84 ? 12.750 -0.541 6.387 1.00 71.94 84 ARG A O 1
ATOM 649 N N . ALA A 1 85 ? 13.770 -2.554 6.405 1.00 70.06 85 ALA A N 1
ATOM 650 C CA . ALA A 1 85 ? 13.590 -2.829 4.985 1.00 70.06 85 ALA A CA 1
ATOM 651 C C . ALA A 1 85 ? 12.107 -3.001 4.613 1.00 70.06 85 ALA A C 1
ATOM 653 O O . ALA A 1 85 ? 11.655 -2.417 3.629 1.00 70.06 85 ALA A O 1
ATOM 654 N N . LEU A 1 86 ? 11.336 -3.740 5.419 1.00 69.56 86 LEU A N 1
ATOM 655 C CA . LEU A 1 86 ? 9.946 -4.071 5.105 1.00 69.56 86 LEU A CA 1
ATOM 656 C C . LEU A 1 86 ? 8.982 -2.894 5.301 1.00 69.56 86 LEU A C 1
ATOM 658 O O . LEU A 1 86 ? 8.162 -2.612 4.429 1.00 69.56 86 LEU A O 1
ATOM 662 N N . VAL A 1 87 ? 9.057 -2.192 6.436 1.00 71.75 87 VAL A N 1
ATOM 663 C CA . VAL A 1 87 ? 8.159 -1.059 6.726 1.00 71.75 87 VAL A CA 1
ATOM 664 C C . VAL A 1 87 ? 8.724 0.293 6.294 1.00 71.75 87 VAL A C 1
ATOM 666 O O . VAL A 1 87 ? 7.996 1.284 6.388 1.00 71.75 87 VAL A O 1
ATOM 669 N N . GLN A 1 88 ? 9.962 0.354 5.784 1.00 69.06 88 GLN A N 1
ATOM 670 C CA . GLN A 1 88 ? 10.648 1.568 5.311 1.00 69.06 88 GLN A CA 1
ATOM 671 C C . GLN A 1 88 ? 10.578 2.724 6.314 1.00 69.06 88 GLN A C 1
ATOM 673 O O . GLN A 1 88 ? 10.135 3.832 6.001 1.00 69.06 88 GLN A O 1
ATOM 678 N N . TRP A 1 89 ? 10.930 2.461 7.572 1.00 74.50 89 TRP A N 1
ATOM 679 C CA . TRP A 1 89 ? 10.975 3.522 8.578 1.00 74.50 89 TRP A CA 1
ATOM 680 C C . TRP A 1 89 ? 12.234 4.360 8.424 1.00 74.50 89 TRP A C 1
ATOM 682 O O . TRP A 1 89 ? 13.320 3.847 8.150 1.00 74.50 89 TRP A O 1
ATOM 692 N N . SER A 1 90 ? 12.068 5.669 8.603 1.00 73.44 90 SER A N 1
ATOM 693 C CA . SER A 1 90 ? 13.154 6.640 8.481 1.00 73.44 90 SER A CA 1
ATOM 694 C C . SER A 1 90 ? 14.262 6.389 9.505 1.00 73.44 90 SER A C 1
ATOM 696 O O . SER A 1 90 ? 15.421 6.682 9.224 1.00 73.44 90 SER A O 1
ATOM 698 N N . SER A 1 91 ? 13.935 5.798 10.661 1.00 77.00 91 SER A N 1
ATOM 699 C CA . SER A 1 91 ? 14.906 5.452 11.698 1.00 77.00 91 SER A CA 1
ATOM 700 C C . SER A 1 91 ? 14.546 4.169 12.455 1.00 77.00 91 SER A C 1
ATOM 702 O O . SER A 1 91 ? 13.374 3.803 12.581 1.00 77.00 91 SER A O 1
ATOM 704 N N . LEU A 1 92 ? 15.575 3.511 12.998 1.00 73.94 92 LEU A N 1
ATOM 705 C CA . LEU A 1 92 ? 15.425 2.400 13.947 1.00 73.94 92 LEU A CA 1
ATOM 706 C C . LEU A 1 92 ? 14.838 2.862 15.288 1.00 73.94 92 LEU A C 1
ATOM 708 O O . LEU A 1 92 ? 14.129 2.107 15.942 1.00 73.94 92 LEU A O 1
ATOM 712 N N . GLU A 1 93 ? 15.069 4.114 15.681 1.00 77.06 93 GLU A N 1
ATOM 713 C CA . GLU A 1 93 ? 14.505 4.666 16.917 1.00 77.06 93 GLU A CA 1
ATOM 714 C C . GLU A 1 93 ? 12.990 4.804 16.835 1.00 77.06 93 GLU A C 1
ATOM 716 O O . GLU A 1 93 ? 12.283 4.410 17.762 1.00 77.06 93 GLU A O 1
ATOM 721 N N . SER A 1 94 ? 12.469 5.241 15.682 1.00 74.06 94 SER A N 1
ATOM 722 C CA . SER A 1 94 ? 11.038 5.144 15.416 1.00 74.06 94 SER A CA 1
ATOM 723 C C . SER A 1 94 ? 10.578 3.702 15.620 1.00 74.06 94 SER A C 1
ATOM 725 O O . SER A 1 94 ? 9.605 3.508 16.333 1.00 74.06 94 SER A O 1
ATOM 727 N N . LEU A 1 95 ? 11.314 2.697 15.111 1.00 71.06 95 LEU A N 1
ATOM 728 C CA . LEU A 1 95 ? 10.945 1.270 15.193 1.00 71.06 95 LEU A CA 1
ATOM 729 C C . LEU A 1 95 ? 10.709 0.832 16.633 1.00 71.06 95 LEU A C 1
ATOM 731 O O . LEU A 1 95 ? 9.654 0.299 16.978 1.00 71.06 95 LEU A O 1
ATOM 735 N N . ARG A 1 96 ? 11.693 1.136 17.474 1.00 74.12 96 ARG A N 1
ATOM 736 C CA . ARG A 1 96 ? 11.731 0.757 18.883 1.00 74.12 96 ARG A CA 1
ATOM 737 C C . ARG A 1 96 ? 10.596 1.374 19.689 1.00 74.12 96 ARG A C 1
ATOM 739 O O . ARG A 1 96 ? 10.108 0.722 20.607 1.00 74.12 96 ARG A O 1
ATOM 746 N N . ILE A 1 97 ? 10.140 2.581 19.340 1.00 75.25 97 ILE A N 1
ATOM 747 C CA . ILE A 1 97 ? 8.996 3.222 20.008 1.00 75.25 97 ILE A CA 1
ATOM 748 C C . ILE A 1 97 ? 7.736 2.370 19.846 1.00 75.25 97 ILE A C 1
ATOM 750 O O . ILE A 1 97 ? 7.044 2.096 20.821 1.00 75.25 97 ILE A O 1
ATOM 754 N N . TYR A 1 98 ? 7.447 1.911 18.632 1.00 67.75 98 TYR A N 1
ATOM 755 C CA . TYR A 1 98 ? 6.217 1.166 18.368 1.00 67.75 98 TYR A CA 1
ATOM 756 C C . TYR A 1 98 ? 6.323 -0.317 18.716 1.00 67.75 98 TYR A C 1
ATOM 758 O O . TYR A 1 98 ? 5.331 -0.916 19.121 1.00 67.75 98 TYR A O 1
ATOM 766 N N . ALA A 1 99 ? 7.525 -0.890 18.645 1.00 63.56 99 ALA A N 1
ATOM 767 C CA . ALA A 1 99 ? 7.784 -2.245 19.121 1.00 63.56 99 ALA A CA 1
ATOM 768 C C . ALA A 1 99 ? 7.564 -2.402 20.641 1.00 63.56 99 ALA A C 1
ATOM 770 O O . ALA A 1 99 ? 7.342 -3.515 21.099 1.00 63.56 99 ALA A O 1
ATOM 771 N N . ARG A 1 100 ? 7.609 -1.308 21.420 1.00 66.31 100 ARG A N 1
ATOM 772 C CA . ARG A 1 100 ? 7.355 -1.296 22.876 1.00 66.31 100 ARG A CA 1
ATOM 773 C C . ARG A 1 100 ? 5.883 -1.134 23.269 1.00 66.31 100 ARG A C 1
ATOM 775 O O . ARG A 1 100 ? 5.575 -1.244 24.448 1.00 66.31 100 ARG A O 1
ATOM 782 N N . MET A 1 101 ? 4.999 -0.811 22.324 1.00 61.03 101 MET A N 1
ATOM 783 C CA . MET A 1 101 ? 3.568 -0.586 22.590 1.00 61.03 101 MET A CA 1
ATOM 784 C C . MET A 1 101 ? 2.702 -1.840 22.381 1.00 61.03 101 MET A C 1
ATOM 786 O O . MET A 1 101 ? 1.479 -1.739 22.462 1.00 61.03 101 MET A O 1
ATOM 790 N N . GLY A 1 102 ? 3.324 -2.979 22.056 1.00 51.16 102 GLY A N 1
ATOM 791 C CA . GLY A 1 102 ? 2.674 -4.282 21.897 1.00 51.16 102 GLY A CA 1
ATOM 792 C C . GLY A 1 102 ? 2.851 -5.167 23.114 1.00 51.16 102 GLY A C 1
ATOM 793 O O . GLY A 1 102 ? 3.935 -5.080 23.731 1.00 51.16 102 GLY A O 1
#

Radius of gyration: 16.95 Å; chains: 1; bounding box: 36×24×43 Å

pLDDT: mean 80.83, std 8.02, range [51.16, 94.94]

Foldseek 3Di:
DDPVVVVVVVCVQQPQDDPSVVVFAPDDPRSHDHDDPVNVFVVVVVVCVVPHDPVRCVPDGPVSVLLVVLLVVVVVVHDLVVNCVPSVDPDSVVSVVSVVVD

Organism: NCBI:txid221442

Sequence (102 aa):
MSFAAALVDYLVRFPVHGAARHTAPLFTTDGLTRWTDAQLDSTLLAVMKATLTPQQRVGKTKHSKRVSIATGLRVLDSPDGEFRALVQWSSLESLRIYARMG